Protein AF-A0A317F823-F1 (afdb_monomer_lite)

Foldseek 3Di:
DDDDPVLVVLLVVVCVVCVVCNVVSVVCCVPPVVSSVLSVQLVVLVVQLVVVVVVCVVHDDVSNVVSVVSNVVSVVVNVLVSVCSVVVHDDPPDPDPDDDDD

pLDDT: mean 77.47, std 16.1, range [40.06, 93.44]

Sequence (102 aa):
MPDEPAVRSELDWVLARFPEDEALVRRLFLTQPAFRSTCEDYRLAREGLSTFEELAVSGPRAEVGEYRTLVRELEAELLAMFRAARDGASPPDAPRPGTRNP

Organism: NCBI:txid2184016

Secondary structure (DSSP, 8-state):
----THHHHHHHHHHHH-GGGHHHHHHHHHH-HHHHHHHHHHHHHHHHHHHHHHHGGGS--HHHHHHHHHHHHHHHHHHHHHHHHHHTPPPP-PPP------

Radius of gyration: 15.84 Å; chains: 1; bounding box: 45×35×42 Å

Structure (mmCIF, N/CA/C/O backbone):
data_AF-A0A317F823-F1
#
_entry.id   AF-A0A317F823-F1
#
loop_
_atom_site.group_PDB
_atom_site.id
_atom_site.type_symbol
_atom_site.label_atom_id
_atom_site.label_alt_id
_atom_site.label_comp_id
_atom_site.label_asym_id
_atom_site.label_entity_id
_atom_site.label_seq_id
_atom_site.pdbx_PDB_ins_code
_atom_site.Cartn_x
_atom_site.Cartn_y
_atom_site.Cartn_z
_atom_site.occupancy
_atom_site.B_iso_or_equiv
_atom_site.auth_seq_id
_atom_site.auth_comp_id
_atom_site.auth_asym_id
_atom_site.auth_atom_id
_atom_site.pdbx_PDB_model_num
ATOM 1 N N . MET A 1 1 ? -8.220 25.957 3.412 1.00 40.88 1 MET A N 1
ATOM 2 C CA . MET A 1 1 ? -7.189 24.926 3.646 1.00 40.88 1 MET A CA 1
ATOM 3 C C . MET A 1 1 ? -7.416 23.822 2.625 1.00 40.88 1 MET A C 1
ATOM 5 O O . MET A 1 1 ? -8.581 23.493 2.425 1.00 40.88 1 MET A O 1
ATOM 9 N N . PRO A 1 2 ? -6.373 23.377 1.906 1.00 50.03 2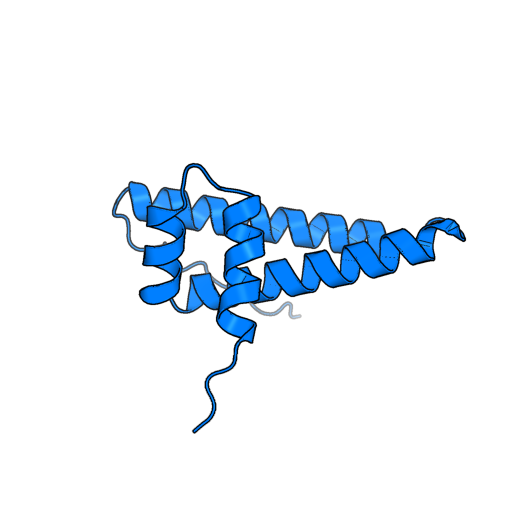 PRO A N 1
ATOM 10 C CA . PRO A 1 2 ? -6.474 22.368 0.855 1.00 50.03 2 PRO A CA 1
ATOM 11 C C . PRO A 1 2 ? -6.521 20.963 1.476 1.00 50.03 2 PRO A C 1
ATOM 13 O O . PRO A 1 2 ? -5.838 20.721 2.461 1.00 50.03 2 PRO A O 1
ATOM 16 N N . ASP A 1 3 ? -7.346 20.081 0.922 1.00 40.06 3 ASP A N 1
ATOM 17 C CA . ASP A 1 3 ? -7.321 18.619 1.127 1.00 40.06 3 ASP A CA 1
ATOM 18 C C . ASP A 1 3 ? -7.944 18.019 -0.159 1.00 40.06 3 ASP A C 1
ATOM 20 O O . ASP A 1 3 ? -9.161 17.916 -0.299 1.00 40.06 3 ASP A O 1
ATOM 24 N N . GLU A 1 4 ? -7.289 18.259 -1.297 1.00 42.00 4 GLU A N 1
ATOM 25 C CA . GLU A 1 4 ? -6.405 17.329 -2.019 1.00 42.00 4 GLU A CA 1
ATOM 26 C C . GLU A 1 4 ? -7.137 16.097 -2.597 1.00 42.00 4 GLU A C 1
ATOM 28 O O . GLU A 1 4 ? -7.369 15.112 -1.900 1.00 42.00 4 GLU A O 1
ATOM 33 N N . PRO A 1 5 ? -7.464 16.084 -3.909 1.00 45.06 5 PRO A N 1
ATOM 34 C CA . PRO A 1 5 ? -7.994 14.894 -4.585 1.00 45.06 5 PRO A CA 1
ATOM 35 C C . PRO A 1 5 ? -7.010 13.702 -4.626 1.00 45.06 5 PRO A C 1
ATOM 37 O O . PRO A 1 5 ? -7.400 12.631 -5.083 1.00 45.06 5 PRO A O 1
ATOM 40 N N . ALA A 1 6 ? -5.772 13.862 -4.135 1.00 49.78 6 ALA A N 1
ATOM 41 C CA . ALA A 1 6 ? -4.730 12.832 -4.075 1.00 49.78 6 ALA A CA 1
ATOM 42 C C . ALA A 1 6 ? -5.094 11.650 -3.159 1.00 49.78 6 ALA A C 1
ATOM 44 O O . ALA A 1 6 ? -4.894 10.500 -3.549 1.00 49.78 6 ALA A O 1
ATOM 45 N N . VAL A 1 7 ? -5.770 11.929 -2.035 1.00 50.81 7 VAL A N 1
ATOM 46 C CA . VAL A 1 7 ? -6.202 10.934 -1.033 1.00 50.81 7 VAL A CA 1
ATOM 47 C C . VAL A 1 7 ? -7.087 9.840 -1.633 1.00 50.81 7 VAL A C 1
ATOM 49 O O . VAL A 1 7 ? -7.089 8.684 -1.206 1.00 50.81 7 VAL A O 1
ATOM 52 N N . ARG A 1 8 ? -7.866 10.205 -2.655 1.00 55.03 8 ARG A N 1
ATOM 53 C CA . ARG A 1 8 ? -8.758 9.274 -3.346 1.00 55.03 8 ARG A CA 1
ATOM 54 C C . ARG A 1 8 ? -7.982 8.323 -4.257 1.00 55.03 8 ARG A C 1
ATOM 56 O O . ARG A 1 8 ? -8.412 7.190 -4.421 1.00 55.03 8 ARG A O 1
ATOM 63 N N . SER A 1 9 ? -6.850 8.768 -4.798 1.00 66.12 9 SER A N 1
ATOM 64 C CA . SER A 1 9 ? -6.037 8.012 -5.749 1.00 66.12 9 SER A CA 1
ATOM 65 C C . SER A 1 9 ? -5.167 6.954 -5.073 1.00 66.12 9 SER A C 1
ATOM 67 O O . SER A 1 9 ? -4.990 5.883 -5.634 1.00 66.12 9 SER A O 1
ATOM 69 N N . GLU A 1 10 ? -4.632 7.204 -3.874 1.00 71.75 10 GLU A N 1
ATOM 70 C CA . GLU A 1 10 ? -3.769 6.233 -3.168 1.00 71.75 10 GLU A CA 1
ATOM 71 C C . GLU A 1 10 ? -4.555 5.019 -2.687 1.00 71.75 10 GLU A C 1
ATOM 73 O O . GLU A 1 10 ? -4.118 3.876 -2.828 1.00 71.75 10 GLU A O 1
ATOM 78 N N . LEU A 1 11 ? -5.758 5.274 -2.176 1.00 80.50 11 LEU A N 1
ATOM 79 C CA . LEU A 1 11 ? -6.666 4.226 -1.747 1.00 80.50 11 LEU A CA 1
ATOM 80 C C . LEU A 1 11 ? -7.175 3.398 -2.935 1.00 80.50 11 LEU A C 1
ATOM 82 O O . LEU A 1 11 ? -7.343 2.192 -2.792 1.00 80.50 11 LEU A O 1
ATOM 86 N N . ASP A 1 12 ? -7.384 4.019 -4.099 1.00 83.12 12 ASP A N 1
ATOM 87 C CA . ASP A 1 12 ? -7.894 3.353 -5.305 1.00 83.12 12 ASP A CA 1
ATOM 88 C C . ASP A 1 12 ? -6.973 2.217 -5.773 1.00 83.12 12 ASP A C 1
ATOM 90 O O . ASP A 1 12 ? -7.444 1.117 -6.053 1.00 83.12 12 ASP A O 1
ATOM 94 N N . TRP A 1 13 ? -5.651 2.420 -5.736 1.00 82.38 13 TRP A N 1
ATOM 95 C CA . TRP A 1 13 ? -4.678 1.373 -6.076 1.00 82.38 13 TRP A CA 1
ATOM 96 C C . TRP A 1 13 ? -4.757 0.166 -5.143 1.00 82.38 13 TRP A C 1
ATOM 98 O O . TRP A 1 13 ? -4.687 -0.981 -5.592 1.00 82.38 13 TRP A O 1
ATOM 108 N N . VAL A 1 14 ? -4.917 0.413 -3.843 1.00 85.25 14 VAL A N 1
ATOM 109 C CA . VAL A 1 14 ? -5.037 -0.654 -2.844 1.00 85.25 14 VAL A CA 1
ATOM 110 C C . VAL A 1 14 ? -6.390 -1.356 -2.974 1.00 85.25 14 VAL A C 1
ATOM 112 O O . VAL A 1 14 ? -6.447 -2.581 -2.913 1.00 85.25 14 VAL A O 1
ATOM 115 N N . LEU A 1 15 ? -7.470 -0.618 -3.233 1.00 86.81 15 LE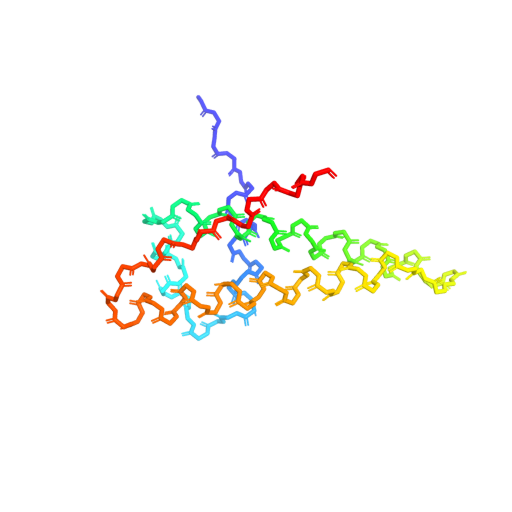U A N 1
ATOM 116 C CA . LEU A 1 15 ? -8.805 -1.176 -3.468 1.00 86.81 15 LEU A CA 1
ATOM 117 C C . LEU A 1 15 ? -8.877 -2.009 -4.751 1.00 86.81 15 LEU A C 1
ATOM 119 O O . LEU A 1 15 ? -9.467 -3.086 -4.744 1.00 86.81 15 LEU A O 1
ATOM 123 N N . ALA A 1 16 ? -8.222 -1.570 -5.826 1.00 86.19 16 ALA A N 1
ATOM 124 C CA . ALA A 1 16 ? -8.107 -2.339 -7.061 1.00 86.19 16 ALA A CA 1
ATOM 125 C C . ALA A 1 16 ? -7.340 -3.653 -6.845 1.00 86.19 16 ALA A C 1
ATOM 127 O O . ALA A 1 16 ? -7.633 -4.664 -7.485 1.00 86.19 16 ALA A O 1
ATOM 128 N N . ARG A 1 17 ? -6.363 -3.652 -5.928 1.00 85.25 17 ARG A N 1
ATOM 129 C CA . ARG A 1 17 ? -5.561 -4.832 -5.592 1.00 85.25 17 ARG A CA 1
ATOM 130 C C . ARG A 1 17 ? -6.255 -5.784 -4.614 1.00 85.25 17 ARG A C 1
ATOM 132 O O . ARG A 1 17 ? -6.043 -6.995 -4.718 1.00 85.25 17 ARG A O 1
ATOM 139 N N . PHE A 1 18 ? -7.058 -5.248 -3.694 1.00 84.69 18 PHE A N 1
ATOM 140 C CA . PHE A 1 18 ? -7.748 -5.970 -2.619 1.00 84.69 18 PHE A CA 1
ATOM 141 C C . PHE A 1 18 ? -9.250 -5.622 -2.562 1.00 84.69 18 PHE A C 1
ATOM 143 O O . PHE A 1 18 ? -9.731 -5.118 -1.542 1.00 84.69 18 PHE A O 1
ATOM 150 N N . PRO A 1 19 ? -10.025 -5.902 -3.627 1.00 84.44 19 PRO A N 1
ATOM 151 C CA . PRO A 1 19 ? -11.437 -5.516 -3.685 1.00 84.44 19 PRO A CA 1
ATOM 152 C C . PRO A 1 19 ? -12.297 -6.257 -2.650 1.00 84.44 19 PRO A C 1
ATOM 154 O O . PRO A 1 19 ? -13.277 -5.714 -2.147 1.00 84.44 19 PRO A O 1
ATOM 157 N N . GLU A 1 20 ? -11.909 -7.480 -2.278 1.00 86.56 20 GLU A N 1
ATOM 158 C CA . GLU A 1 20 ? -12.606 -8.291 -1.269 1.00 86.56 20 GLU A CA 1
ATOM 159 C C . GLU A 1 20 ? -12.554 -7.667 0.138 1.00 86.56 20 GLU A C 1
ATOM 161 O O . GLU A 1 20 ? -13.414 -7.942 0.973 1.00 86.56 20 GLU A O 1
ATOM 166 N N . ASP A 1 21 ? -11.574 -6.795 0.387 1.00 85.88 21 ASP A N 1
ATOM 167 C CA . ASP A 1 21 ? -11.319 -6.154 1.677 1.00 85.88 21 ASP A CA 1
ATOM 168 C C . ASP A 1 21 ? -11.678 -4.666 1.705 1.00 85.88 21 ASP A C 1
ATOM 170 O O . ASP A 1 21 ? -11.299 -3.959 2.638 1.00 85.88 21 ASP A O 1
ATOM 174 N N . GLU A 1 22 ? -12.445 -4.168 0.731 1.00 85.81 22 GLU A N 1
ATOM 175 C CA . GLU A 1 22 ? -12.712 -2.734 0.566 1.00 85.81 22 GLU A CA 1
ATOM 176 C C . GLU A 1 22 ? -13.185 -2.040 1.856 1.00 85.81 22 GLU A C 1
ATOM 178 O O . GLU A 1 22 ? -12.678 -0.978 2.228 1.00 85.81 22 GLU A O 1
ATOM 183 N N . ALA A 1 23 ? -14.139 -2.637 2.575 1.00 86.56 23 ALA A N 1
ATOM 184 C CA . ALA A 1 23 ? -14.659 -2.055 3.811 1.00 86.56 23 ALA A CA 1
ATOM 185 C C . ALA A 1 23 ? -13.581 -1.962 4.908 1.00 86.56 23 ALA A C 1
ATOM 187 O O . ALA A 1 23 ? -13.530 -0.980 5.655 1.00 86.56 23 ALA A O 1
ATOM 188 N N . LEU A 1 24 ? -12.704 -2.967 4.990 1.00 87.81 24 LEU A N 1
ATOM 189 C CA . LEU A 1 24 ? -11.597 -3.012 5.941 1.00 87.81 24 LEU A CA 1
ATOM 190 C C . LEU A 1 24 ? -10.518 -1.993 5.566 1.00 87.81 24 LEU A C 1
ATOM 192 O O . LEU A 1 24 ? -10.072 -1.237 6.426 1.00 87.81 24 LEU A O 1
ATOM 196 N N . VAL A 1 25 ? -10.163 -1.926 4.283 1.00 87.56 25 VAL A N 1
ATOM 197 C CA . VAL A 1 25 ? -9.208 -0.973 3.706 1.00 87.56 25 VAL A CA 1
ATOM 198 C C . VAL A 1 25 ? -9.649 0.465 3.983 1.00 87.56 25 VAL A C 1
ATOM 200 O O . VAL A 1 25 ? -8.891 1.242 4.562 1.00 87.56 25 VAL A O 1
ATOM 203 N N . ARG A 1 26 ? -10.906 0.813 3.671 1.00 87.31 26 ARG A N 1
ATOM 204 C CA . ARG A 1 26 ? -11.468 2.147 3.952 1.00 87.31 26 ARG A CA 1
ATOM 205 C C . ARG A 1 26 ? -11.431 2.478 5.441 1.00 87.31 26 ARG A C 1
ATOM 207 O O . ARG A 1 26 ? -11.077 3.594 5.814 1.00 87.31 26 ARG A O 1
ATOM 214 N N . ARG A 1 27 ? -11.786 1.520 6.303 1.00 87.88 27 ARG A N 1
ATOM 215 C CA . ARG A 1 27 ? -11.744 1.714 7.756 1.00 87.88 27 ARG A CA 1
ATOM 216 C C . ARG A 1 27 ? -10.318 1.979 8.230 1.00 87.88 27 ARG A C 1
ATOM 218 O O . ARG A 1 27 ? -10.097 2.971 8.915 1.00 87.88 27 ARG A O 1
ATOM 225 N N . LEU A 1 28 ? -9.364 1.137 7.836 1.00 87.12 28 LEU A N 1
ATOM 226 C CA . LEU A 1 28 ? -7.957 1.279 8.207 1.00 87.12 28 LEU A CA 1
ATOM 227 C C . LEU A 1 28 ? -7.371 2.600 7.731 1.00 87.12 28 LEU A C 1
ATOM 229 O O . LEU A 1 28 ? -6.702 3.271 8.506 1.00 87.12 28 LEU A O 1
ATOM 233 N N . PHE A 1 29 ? -7.706 3.028 6.521 1.00 86.25 29 PHE A N 1
ATOM 234 C CA . PHE A 1 29 ? -7.270 4.308 5.978 1.00 86.25 29 PHE A CA 1
ATOM 235 C C . PHE A 1 29 ? -7.761 5.523 6.780 1.00 86.25 29 PHE A C 1
ATOM 237 O O . PHE A 1 29 ? -7.066 6.538 6.893 1.00 86.25 29 PHE A O 1
ATOM 244 N N . LEU A 1 30 ? -8.959 5.430 7.361 1.00 86.00 30 LEU A N 1
ATOM 245 C CA . LEU A 1 30 ? -9.524 6.480 8.208 1.00 86.00 30 LEU A CA 1
ATOM 246 C C . LEU A 1 30 ? -8.984 6.434 9.641 1.00 86.00 30 LEU A C 1
ATOM 248 O O . LEU A 1 30 ? -8.827 7.484 10.258 1.00 86.00 30 LEU A O 1
ATOM 252 N N . THR A 1 31 ? -8.710 5.242 10.177 1.00 86.62 31 THR A N 1
AT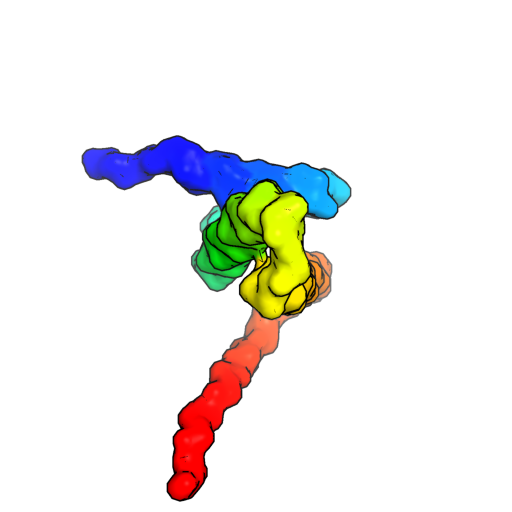OM 253 C CA . THR A 1 31 ? -8.369 5.066 11.598 1.00 86.62 31 THR A CA 1
ATOM 254 C C . THR A 1 31 ? -6.877 4.920 11.882 1.00 86.62 31 THR A C 1
ATOM 256 O O . THR A 1 31 ? -6.454 5.192 13.000 1.00 86.62 31 THR A O 1
ATOM 259 N N . GLN A 1 32 ? -6.081 4.459 10.915 1.00 87.62 32 GLN A N 1
ATOM 260 C CA . GLN A 1 32 ? -4.664 4.143 11.091 1.00 87.62 32 GLN A CA 1
ATOM 261 C C . GLN A 1 32 ? -3.790 5.012 10.171 1.00 87.62 32 GLN A C 1
ATOM 263 O O . GLN A 1 32 ? -3.725 4.759 8.967 1.00 87.62 32 GLN A O 1
ATOM 268 N N . PRO A 1 33 ? -3.068 6.012 10.711 1.00 86.38 33 PRO A N 1
ATOM 269 C CA . PRO A 1 33 ? -2.196 6.864 9.902 1.00 86.38 33 PRO A CA 1
ATOM 270 C C . PRO A 1 33 ? -1.019 6.087 9.295 1.00 86.38 33 PRO A C 1
ATOM 272 O O . PRO A 1 33 ? -0.609 6.390 8.180 1.00 86.38 33 PRO A O 1
ATOM 275 N N . ALA A 1 34 ? -0.525 5.049 9.982 1.00 86.62 34 ALA A N 1
ATOM 276 C CA . ALA A 1 34 ? 0.508 4.162 9.448 1.00 86.62 34 ALA A CA 1
ATOM 277 C C . ALA A 1 34 ? 0.044 3.469 8.157 1.00 86.62 34 ALA A C 1
ATOM 279 O O . ALA A 1 34 ? 0.763 3.481 7.168 1.00 86.62 34 ALA A O 1
ATOM 280 N N . PHE A 1 35 ? -1.197 2.969 8.131 1.00 8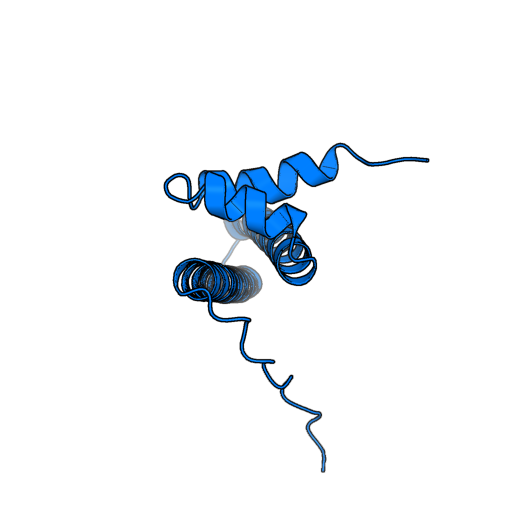8.44 35 PHE A N 1
ATOM 281 C CA . PHE A 1 35 ? -1.779 2.353 6.938 1.00 88.44 35 PHE A CA 1
ATOM 282 C C . PHE A 1 35 ? -1.877 3.340 5.771 1.00 88.44 35 PHE A C 1
ATOM 284 O O . PHE A 1 35 ? -1.588 2.981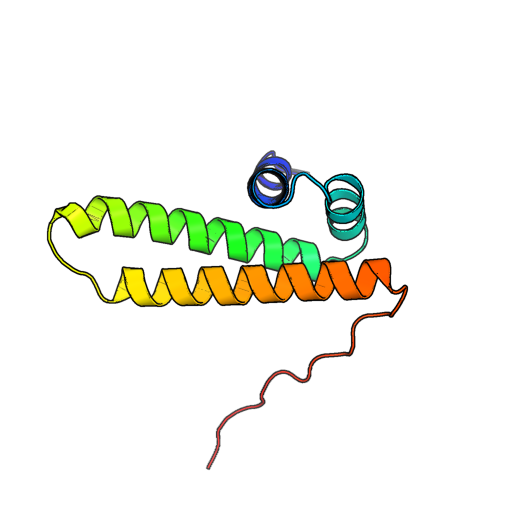 4.633 1.00 88.44 35 PHE A O 1
ATOM 291 N N . ARG A 1 36 ? -2.256 4.596 6.045 1.00 87.50 36 ARG A N 1
ATOM 292 C CA . ARG A 1 36 ? -2.291 5.651 5.024 1.00 87.50 36 ARG A CA 1
ATOM 293 C C . ARG A 1 36 ? -0.911 5.888 4.412 1.00 87.50 36 ARG A C 1
ATOM 295 O O . ARG A 1 36 ? -0.815 5.918 3.192 1.00 87.50 36 ARG A O 1
ATOM 302 N N . SER A 1 37 ? 0.125 5.978 5.246 1.00 89.81 37 SER A N 1
ATOM 303 C CA . SER A 1 37 ? 1.513 6.117 4.785 1.00 89.81 37 SER A CA 1
ATOM 304 C C . SER A 1 37 ? 1.917 4.947 3.886 1.00 89.81 37 SER A C 1
ATOM 306 O O . SER A 1 37 ? 2.364 5.166 2.769 1.00 89.81 37 SER A O 1
ATOM 308 N N . THR A 1 38 ? 1.653 3.703 4.302 1.00 90.50 38 THR A N 1
ATOM 309 C CA . THR A 1 38 ? 1.973 2.519 3.488 1.00 90.50 38 THR A CA 1
ATOM 310 C C . THR A 1 38 ? 1.208 2.501 2.155 1.00 90.50 38 THR A C 1
ATOM 312 O O . THR A 1 38 ? 1.741 2.046 1.145 1.00 90.50 38 THR A O 1
ATOM 315 N N . CYS A 1 39 ? -0.035 3.003 2.111 1.00 89.62 39 CYS A N 1
ATOM 316 C CA . CYS A 1 39 ? -0.791 3.137 0.857 1.00 89.62 39 CYS A CA 1
ATOM 317 C C . CYS A 1 39 ? -0.155 4.162 -0.095 1.00 89.62 39 CYS A C 1
ATOM 319 O O . CYS A 1 39 ? -0.099 3.924 -1.302 1.00 89.62 39 CYS A O 1
ATOM 321 N N . GLU A 1 40 ? 0.321 5.287 0.440 1.00 89.00 40 GLU A N 1
ATOM 322 C CA . GLU A 1 40 ? 1.043 6.308 -0.323 1.00 89.00 40 GLU A CA 1
ATOM 323 C C . GLU A 1 40 ? 2.360 5.746 -0.878 1.00 89.00 40 GLU A C 1
ATOM 325 O O . GLU A 1 40 ? 2.602 5.824 -2.086 1.00 89.00 40 GLU A O 1
ATOM 330 N N . ASP A 1 41 ? 3.148 5.079 -0.031 1.00 90.50 41 ASP A N 1
ATOM 331 C CA . ASP A 1 41 ? 4.397 4.419 -0.421 1.00 90.50 41 ASP A CA 1
ATOM 332 C C . ASP A 1 41 ? 4.154 3.364 -1.514 1.00 90.50 41 ASP A C 1
ATOM 334 O O . ASP A 1 41 ? 4.878 3.304 -2.512 1.00 90.50 41 ASP A O 1
ATOM 338 N N . TYR A 1 42 ? 3.088 2.565 -1.381 1.00 89.25 42 TYR A N 1
ATOM 339 C CA . TYR A 1 42 ? 2.692 1.575 -2.385 1.00 89.25 42 TYR A CA 1
ATOM 340 C C . TYR A 1 42 ? 2.359 2.221 -3.729 1.00 89.25 42 TYR A C 1
ATOM 342 O O . TYR A 1 42 ? 2.822 1.744 -4.772 1.00 89.25 42 TYR A O 1
ATOM 350 N N . ARG A 1 43 ? 1.596 3.321 -3.724 1.00 88.62 43 ARG A N 1
ATOM 351 C CA . ARG A 1 43 ? 1.274 4.062 -4.948 1.00 88.62 43 ARG A CA 1
ATOM 352 C C . ARG A 1 43 ? 2.544 4.572 -5.622 1.00 88.62 43 ARG A C 1
ATOM 354 O O . ARG A 1 43 ? 2.721 4.340 -6.816 1.00 88.62 43 ARG A O 1
ATOM 361 N N . LEU A 1 44 ? 3.423 5.237 -4.873 1.00 89.31 44 LEU A N 1
ATOM 362 C CA . LEU A 1 44 ? 4.668 5.799 -5.403 1.00 89.31 44 LEU A CA 1
ATOM 363 C C . LEU A 1 44 ? 5.579 4.709 -5.979 1.00 89.31 44 LEU A C 1
ATOM 365 O O . LEU A 1 44 ? 6.106 4.860 -7.082 1.00 89.31 44 LEU A O 1
ATOM 369 N N . ALA A 1 45 ? 5.706 3.574 -5.288 1.00 90.25 45 ALA A N 1
ATOM 370 C CA . ALA A 1 45 ? 6.470 2.433 -5.777 1.00 90.25 45 ALA A CA 1
ATOM 371 C C . ALA A 1 45 ? 5.866 1.844 -7.066 1.00 90.25 45 ALA A C 1
ATOM 373 O O . ALA A 1 45 ? 6.588 1.527 -8.010 1.00 90.25 45 ALA A O 1
ATOM 374 N N . ARG A 1 46 ? 4.539 1.724 -7.163 1.00 88.62 46 ARG A N 1
ATOM 375 C CA . ARG A 1 46 ? 3.867 1.231 -8.378 1.00 88.62 46 ARG A CA 1
ATOM 376 C C . ARG A 1 46 ? 4.012 2.188 -9.561 1.00 88.62 46 ARG A C 1
ATOM 378 O O . ARG A 1 46 ? 4.267 1.731 -10.673 1.00 88.62 46 ARG A O 1
ATOM 385 N N . GLU A 1 47 ? 3.876 3.488 -9.328 1.00 88.31 47 GLU A N 1
ATOM 386 C CA . GLU A 1 47 ? 4.015 4.529 -10.353 1.00 88.31 47 GLU A CA 1
ATOM 387 C C . GLU A 1 47 ? 5.456 4.608 -10.881 1.00 88.31 47 GLU A C 1
ATOM 389 O O . GLU A 1 47 ? 5.687 4.602 -12.095 1.00 88.31 47 GLU A O 1
ATOM 394 N N . GLY A 1 48 ? 6.435 4.568 -9.971 1.00 87.00 48 GLY A N 1
ATOM 395 C CA . GLY A 1 48 ? 7.849 4.466 -10.318 1.00 87.00 48 GLY A CA 1
ATOM 396 C C . GLY A 1 48 ? 8.141 3.197 -11.113 1.00 87.00 48 GLY A C 1
ATOM 397 O O . GLY A 1 48 ? 8.745 3.270 -12.181 1.00 87.00 48 GLY A O 1
ATOM 398 N N . LEU A 1 49 ? 7.639 2.042 -10.658 1.00 87.62 49 LEU A N 1
ATOM 399 C CA . LEU A 1 49 ? 7.801 0.777 -11.371 1.00 87.62 49 LEU A CA 1
ATOM 400 C C . LEU A 1 49 ? 7.235 0.845 -12.793 1.00 87.62 49 LEU A C 1
ATOM 402 O O . LEU A 1 49 ? 7.933 0.452 -13.720 1.00 87.62 49 LEU A O 1
ATOM 406 N N . SER A 1 50 ? 6.017 1.367 -12.971 1.00 86.62 50 SER A N 1
ATOM 407 C CA . SER A 1 50 ? 5.399 1.515 -14.295 1.00 86.62 50 SER A CA 1
ATOM 408 C C . SER A 1 50 ? 6.272 2.367 -15.215 1.00 86.62 50 SER A C 1
ATOM 410 O O . SER A 1 50 ? 6.570 1.963 -16.336 1.00 86.62 50 SER A O 1
ATOM 412 N N . THR A 1 51 ? 6.767 3.498 -14.707 1.00 85.88 51 THR A N 1
ATOM 413 C CA . THR A 1 51 ? 7.665 4.390 -15.454 1.00 85.88 51 THR A CA 1
ATOM 414 C C . THR A 1 51 ? 8.960 3.673 -15.850 1.00 85.88 51 THR A C 1
ATOM 416 O O . THR A 1 51 ? 9.415 3.759 -16.992 1.00 85.88 51 THR A O 1
ATOM 419 N N . PHE A 1 52 ? 9.570 2.925 -14.926 1.00 84.31 52 PHE A N 1
ATOM 420 C CA . PHE A 1 52 ? 10.789 2.170 -15.210 1.00 84.31 52 PHE A CA 1
ATOM 421 C C . PHE A 1 52 ? 10.549 0.994 -16.158 1.00 84.31 52 PHE A C 1
ATOM 423 O O . PHE A 1 52 ? 11.430 0.702 -16.960 1.00 84.31 52 PHE A O 1
ATOM 430 N N . GLU A 1 53 ? 9.389 0.338 -16.108 1.00 84.06 53 GLU A N 1
ATOM 431 C CA . GLU A 1 53 ? 9.008 -0.739 -17.029 1.00 84.06 53 GLU A CA 1
ATOM 432 C C . GLU A 1 53 ? 8.812 -0.216 -18.459 1.00 84.06 53 GLU A C 1
ATOM 434 O O . GLU A 1 53 ? 9.317 -0.829 -19.401 1.00 84.06 53 GLU A O 1
ATOM 439 N N . GLU A 1 54 ? 8.181 0.949 -18.630 1.00 83.50 54 GLU A N 1
ATOM 440 C CA . GLU A 1 54 ? 8.060 1.623 -19.931 1.00 83.50 54 GLU A CA 1
ATOM 441 C C . GLU A 1 54 ? 9.434 2.014 -20.498 1.00 83.50 54 GLU A C 1
ATOM 443 O O . GLU A 1 54 ? 9.714 1.810 -21.681 1.00 83.50 54 GLU A O 1
ATOM 448 N N . LEU A 1 55 ? 10.340 2.508 -19.650 1.00 79.12 55 LEU A N 1
ATOM 449 C CA . LEU A 1 55 ? 11.712 2.845 -20.044 1.00 79.12 55 LEU A CA 1
ATOM 450 C C . LEU A 1 55 ? 12.595 1.604 -20.271 1.00 79.12 55 LEU A C 1
ATOM 452 O O . LEU A 1 55 ? 13.539 1.655 -21.067 1.00 79.12 55 LEU A O 1
ATOM 456 N N . ALA A 1 56 ? 12.300 0.485 -19.605 1.00 71.75 56 ALA A N 1
ATOM 457 C CA . ALA A 1 56 ? 13.020 -0.783 -19.732 1.00 71.75 56 ALA A CA 1
ATOM 458 C C . ALA A 1 56 ? 12.744 -1.512 -21.057 1.00 71.75 56 ALA A C 1
ATOM 460 O O . ALA A 1 56 ? 13.464 -2.450 -21.399 1.00 71.75 56 ALA A O 1
ATOM 461 N N . VAL A 1 57 ? 11.792 -1.033 -21.867 1.00 67.25 57 VAL A N 1
ATOM 462 C CA . VAL A 1 57 ? 11.668 -1.421 -23.285 1.00 67.25 57 VAL A CA 1
ATOM 463 C C . VAL A 1 57 ? 12.991 -1.202 -24.041 1.00 67.25 57 VAL A C 1
ATOM 465 O O . VAL A 1 57 ? 13.291 -1.928 -24.985 1.00 67.25 57 VAL A O 1
ATOM 468 N N . SER A 1 58 ? 13.825 -0.256 -23.588 1.00 71.00 58 SER A N 1
ATOM 469 C CA . SER A 1 58 ? 15.153 0.019 -24.161 1.00 71.00 58 SER A CA 1
ATOM 470 C C . SER A 1 58 ? 16.296 -0.833 -23.577 1.00 71.00 58 SER A C 1
ATOM 472 O O . SER A 1 58 ? 17.438 -0.686 -24.011 1.00 71.00 58 SER A O 1
ATOM 474 N N . GLY A 1 59 ? 16.031 -1.712 -22.602 1.00 70.94 59 GLY A N 1
ATOM 475 C CA . GLY A 1 59 ? 17.027 -2.603 -21.996 1.00 70.94 59 GLY A CA 1
ATOM 476 C C . GLY A 1 59 ? 16.744 -2.947 -20.524 1.00 70.94 59 GLY A C 1
ATOM 477 O O . GLY A 1 59 ? 16.053 -2.195 -19.834 1.00 70.94 59 GLY A O 1
ATOM 478 N N . PRO A 1 60 ? 17.286 -4.070 -20.011 1.00 65.12 60 PRO A N 1
ATOM 479 C CA . PRO A 1 60 ? 17.071 -4.490 -18.630 1.00 65.12 60 PRO A CA 1
ATOM 480 C C . PRO A 1 60 ? 17.680 -3.480 -17.650 1.00 65.12 60 PRO A C 1
ATOM 482 O O . PRO A 1 60 ? 18.876 -3.198 -17.697 1.00 65.12 60 PRO A O 1
ATOM 485 N N . ARG A 1 61 ? 16.848 -2.961 -16.743 1.00 77.31 61 ARG A N 1
ATOM 486 C CA . ARG A 1 61 ? 17.248 -2.051 -15.665 1.00 77.31 61 ARG A CA 1
ATOM 487 C C . ARG A 1 61 ? 17.190 -2.755 -14.321 1.00 77.31 61 ARG A C 1
ATOM 489 O O . ARG A 1 61 ? 16.193 -3.409 -14.010 1.00 77.31 61 ARG A O 1
ATOM 496 N N . ALA A 1 62 ? 18.240 -2.590 -13.522 1.00 81.38 62 ALA A N 1
ATOM 497 C CA . ALA A 1 62 ? 18.269 -3.103 -12.156 1.00 81.38 62 ALA A CA 1
ATOM 498 C C . ALA A 1 62 ? 17.173 -2.440 -11.304 1.00 81.38 62 ALA A C 1
ATOM 500 O O . ALA A 1 62 ? 16.527 -3.127 -10.512 1.00 81.38 62 ALA A O 1
ATOM 501 N N . GLU A 1 63 ? 16.872 -1.162 -11.574 1.00 82.38 63 GLU A N 1
ATOM 502 C CA . GLU A 1 63 ? 15.840 -0.393 -10.870 1.00 82.38 63 GLU A CA 1
ATOM 503 C C . GLU A 1 63 ? 14.456 -1.068 -10.918 1.00 82.38 63 GLU A C 1
ATOM 505 O O . GLU A 1 63 ? 13.718 -1.035 -9.937 1.00 82.38 63 GLU A O 1
ATOM 510 N N . VAL A 1 64 ? 14.107 -1.750 -12.019 1.00 86.50 64 VAL A N 1
ATOM 511 C CA . VAL A 1 64 ? 12.833 -2.491 -12.141 1.00 86.50 64 VAL A CA 1
ATOM 512 C C . VAL A 1 64 ? 12.772 -3.641 -11.135 1.00 86.50 64 VAL A C 1
ATOM 514 O O . VAL A 1 64 ? 11.726 -3.901 -10.541 1.00 86.50 64 VAL A O 1
ATOM 517 N N . GLY A 1 65 ? 13.888 -4.345 -10.934 1.00 85.75 65 GLY A N 1
ATOM 518 C CA . GLY A 1 65 ? 13.983 -5.429 -9.958 1.00 85.75 65 GLY A CA 1
ATOM 519 C C . GLY A 1 65 ? 13.851 -4.925 -8.521 1.00 85.75 65 GLY A C 1
ATOM 520 O O . GLY A 1 65 ? 13.134 -5.532 -7.721 1.00 85.75 65 GLY A O 1
ATOM 521 N N . GLU A 1 66 ? 14.487 -3.795 -8.215 1.00 88.25 66 GLU A N 1
ATOM 522 C CA . GLU A 1 66 ? 14.411 -3.152 -6.901 1.00 88.25 66 GLU A CA 1
ATOM 523 C C . GLU A 1 66 ? 12.991 -2.664 -6.601 1.00 88.25 66 GLU A C 1
ATOM 525 O O . GLU A 1 66 ? 12.410 -3.051 -5.588 1.00 88.25 66 GLU A O 1
ATOM 530 N N . TYR A 1 67 ? 12.369 -1.932 -7.528 1.00 89.19 67 TYR A N 1
ATOM 531 C CA . TYR A 1 67 ? 10.992 -1.464 -7.375 1.00 89.19 67 TYR A CA 1
ATOM 532 C C . TYR A 1 67 ? 9.984 -2.616 -7.281 1.00 89.19 67 TYR A C 1
ATOM 534 O O . TYR A 1 67 ? 9.070 -2.566 -6.462 1.00 89.19 67 TYR A O 1
ATOM 542 N N . ARG A 1 68 ? 10.155 -3.705 -8.046 1.00 88.56 68 ARG A N 1
ATOM 543 C CA . ARG A 1 68 ? 9.314 -4.912 -7.897 1.00 88.56 68 ARG A CA 1
ATOM 544 C C . ARG A 1 68 ? 9.461 -5.575 -6.534 1.00 88.56 68 ARG A C 1
ATOM 546 O O . ARG A 1 68 ? 8.527 -6.235 -6.079 1.00 88.56 68 ARG A O 1
ATOM 553 N N . THR A 1 69 ? 10.635 -5.478 -5.922 1.00 91.75 69 THR A N 1
ATOM 554 C CA . THR A 1 69 ? 10.872 -6.010 -4.578 1.00 91.75 69 THR A CA 1
ATOM 555 C C . THR A 1 69 ? 10.192 -5.117 -3.550 1.00 91.75 69 THR A C 1
ATOM 557 O O . THR A 1 69 ? 9.372 -5.620 -2.788 1.00 91.75 69 THR A O 1
ATOM 560 N N . LEU A 1 70 ? 10.397 -3.802 -3.640 1.00 91.94 70 LEU A N 1
ATOM 561 C CA . LEU A 1 70 ? 9.755 -2.812 -2.776 1.00 91.94 70 LEU A CA 1
ATOM 562 C C . LEU A 1 70 ? 8.222 -2.905 -2.816 1.00 91.94 70 LEU A C 1
ATOM 564 O O . LEU A 1 70 ? 7.574 -2.973 -1.778 1.00 91.94 70 LEU A O 1
ATOM 568 N N . VAL A 1 71 ? 7.629 -2.995 -4.012 1.00 90.94 71 VAL A N 1
ATOM 569 C CA . VAL A 1 71 ? 6.177 -3.186 -4.177 1.00 90.94 71 VAL A CA 1
ATOM 570 C C . VAL A 1 71 ? 5.700 -4.442 -3.445 1.00 90.94 71 VAL A C 1
ATOM 572 O O . VAL A 1 71 ? 4.655 -4.412 -2.804 1.00 90.94 71 VAL A O 1
ATOM 575 N N . ARG A 1 72 ? 6.456 -5.545 -3.506 1.00 91.31 72 ARG A N 1
ATOM 576 C CA . ARG A 1 72 ? 6.088 -6.792 -2.819 1.00 91.31 72 ARG A CA 1
ATOM 577 C C . ARG A 1 72 ? 6.209 -6.698 -1.303 1.00 91.31 72 ARG A C 1
ATOM 579 O O . ARG A 1 72 ? 5.369 -7.270 -0.613 1.00 91.31 72 ARG A O 1
ATOM 586 N N . GLU A 1 73 ? 7.215 -5.996 -0.795 1.00 93.44 73 GLU A N 1
ATOM 587 C CA . GLU A 1 73 ? 7.352 -5.736 0.641 1.00 93.44 73 GLU A CA 1
ATOM 588 C C . GLU A 1 73 ? 6.176 -4.899 1.153 1.00 93.44 73 GLU A C 1
ATOM 590 O O . GLU A 1 73 ? 5.536 -5.281 2.130 1.00 93.44 73 GLU A O 1
ATOM 595 N N . LEU A 1 74 ? 5.800 -3.848 0.419 1.00 92.00 74 LEU A N 1
ATOM 596 C CA . LEU A 1 74 ? 4.644 -3.010 0.743 1.00 92.00 74 LEU A CA 1
ATOM 597 C C . LEU A 1 74 ? 3.323 -3.795 0.688 1.00 92.00 74 LEU A C 1
ATOM 599 O O . LEU A 1 74 ? 2.502 -3.672 1.595 1.00 92.00 74 LEU A O 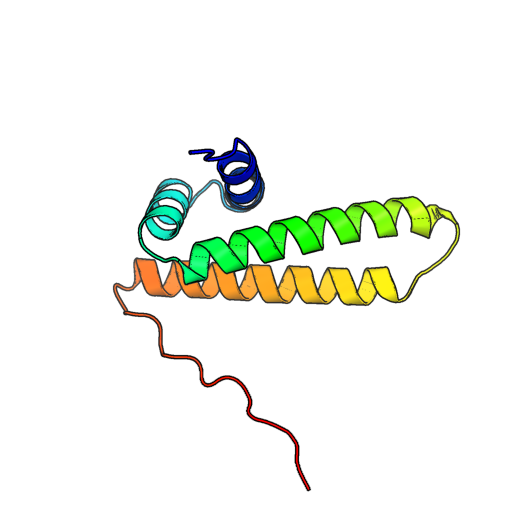1
ATOM 603 N N . GLU A 1 75 ? 3.119 -4.664 -0.313 1.00 90.50 75 GLU A N 1
ATOM 604 C CA . GLU A 1 75 ? 1.944 -5.554 -0.345 1.00 90.50 75 GLU A CA 1
ATOM 605 C C . GLU A 1 75 ? 1.903 -6.491 0.868 1.00 90.50 75 GLU A C 1
ATOM 607 O O . GLU A 1 75 ? 0.832 -6.708 1.440 1.00 90.50 75 GLU A O 1
ATOM 612 N N . ALA A 1 76 ? 3.050 -7.045 1.273 1.00 91.00 76 ALA A N 1
ATOM 613 C CA . ALA A 1 76 ? 3.137 -7.915 2.441 1.00 91.00 76 ALA A CA 1
ATOM 614 C C . ALA A 1 76 ? 2.810 -7.162 3.739 1.00 91.00 76 ALA A C 1
ATOM 616 O O . ALA A 1 76 ? 2.107 -7.701 4.597 1.00 91.00 76 ALA A O 1
ATOM 617 N N . GLU A 1 77 ? 3.261 -5.914 3.861 1.00 91.62 77 GLU A N 1
ATOM 618 C CA . GLU A 1 77 ? 2.966 -5.049 5.003 1.00 91.62 77 GLU A CA 1
ATOM 619 C C . GLU A 1 77 ? 1.469 -4.707 5.080 1.00 91.62 77 GLU A C 1
ATOM 621 O O . GLU A 1 77 ? 0.844 -4.897 6.126 1.00 91.62 77 GLU A O 1
ATOM 626 N N . LEU A 1 78 ? 0.849 -4.329 3.954 1.00 89.62 78 LEU A N 1
ATOM 627 C CA . LEU A 1 78 ? -0.600 -4.101 3.860 1.00 89.62 78 LEU A CA 1
ATOM 628 C C . LEU A 1 78 ? -1.395 -5.354 4.263 1.00 89.62 78 LEU A C 1
ATOM 630 O O . LEU A 1 78 ? -2.327 -5.278 5.066 1.00 89.62 78 LEU A O 1
ATOM 634 N N . LEU A 1 79 ? -0.990 -6.530 3.773 1.00 89.12 79 LEU A N 1
ATOM 635 C CA . LEU A 1 79 ? -1.586 -7.819 4.142 1.00 89.12 79 LEU A CA 1
ATOM 636 C C . LEU A 1 79 ? -1.453 -8.126 5.638 1.00 89.12 79 LEU A C 1
ATOM 638 O O . LEU A 1 79 ? -2.394 -8.658 6.236 1.00 89.12 79 LEU A O 1
ATOM 642 N N . ALA A 1 80 ? -0.315 -7.803 6.251 1.00 89.88 80 ALA A N 1
ATOM 643 C CA . ALA A 1 80 ? -0.119 -7.956 7.688 1.00 89.88 80 ALA A CA 1
ATOM 644 C C . ALA A 1 80 ? -1.060 -7.031 8.477 1.00 89.88 80 ALA A C 1
ATOM 646 O O . ALA A 1 80 ? -1.704 -7.485 9.425 1.00 89.88 80 ALA A O 1
ATOM 647 N N . MET A 1 81 ? -1.226 -5.779 8.037 1.00 88.56 81 MET A N 1
ATOM 648 C CA . MET A 1 81 ? -2.174 -4.838 8.638 1.00 88.56 81 MET A CA 1
ATOM 649 C C . MET A 1 81 ? -3.627 -5.319 8.505 1.00 88.56 81 MET A C 1
ATOM 651 O O . MET A 1 81 ? -4.381 -5.240 9.475 1.00 88.56 81 MET A O 1
ATOM 655 N N . PHE A 1 82 ? -4.023 -5.893 7.361 1.00 87.62 82 PHE A N 1
ATOM 656 C CA . PHE A 1 82 ? -5.355 -6.494 7.195 1.00 87.62 82 PHE A CA 1
ATOM 657 C C . PHE A 1 82 ? -5.587 -7.657 8.152 1.00 87.62 82 PHE A C 1
ATOM 659 O O . PHE A 1 82 ? -6.652 -7.760 8.760 1.00 87.62 82 PHE A O 1
ATOM 666 N N . ARG A 1 83 ? -4.593 -8.536 8.306 1.00 88.31 83 ARG A N 1
ATOM 667 C CA . ARG A 1 83 ? -4.673 -9.664 9.241 1.00 88.31 83 ARG A CA 1
ATOM 668 C C . ARG A 1 83 ? -4.813 -9.175 10.679 1.00 88.31 83 ARG A C 1
ATOM 670 O O . ARG A 1 83 ? -5.736 -9.616 11.353 1.00 88.31 83 ARG A O 1
ATOM 677 N N . ALA A 1 84 ? -3.982 -8.226 11.107 1.00 86.56 84 ALA A N 1
ATOM 678 C CA . ALA A 1 84 ? -4.063 -7.636 12.444 1.00 86.56 84 ALA A CA 1
ATOM 679 C C . ALA A 1 84 ? -5.440 -7.000 12.704 1.00 86.56 84 ALA A C 1
ATOM 681 O O . ALA A 1 84 ? -6.067 -7.238 13.733 1.00 86.56 84 ALA A O 1
ATOM 682 N N . ALA A 1 85 ? -5.964 -6.267 11.720 1.00 85.69 85 ALA A N 1
ATOM 683 C CA . ALA A 1 85 ? -7.269 -5.624 11.813 1.00 85.69 85 ALA A CA 1
ATOM 684 C C . ALA A 1 85 ? -8.441 -6.615 11.904 1.00 85.69 85 ALA A C 1
ATOM 686 O O . ALA A 1 85 ? -9.423 -6.332 12.590 1.00 85.69 85 ALA A O 1
ATOM 687 N N . ARG A 1 86 ? -8.349 -7.767 11.226 1.00 82.81 86 ARG A N 1
ATOM 688 C CA . ARG A 1 86 ? -9.341 -8.853 11.317 1.00 82.81 86 ARG A CA 1
ATOM 689 C C . ARG A 1 86 ? -9.272 -9.595 12.646 1.00 82.81 86 ARG A C 1
ATOM 691 O O . ARG A 1 86 ? -10.313 -9.960 13.180 1.00 82.81 86 ARG A O 1
ATOM 698 N N . ASP A 1 87 ? -8.067 -9.796 13.168 1.00 81.94 87 ASP A N 1
ATOM 699 C CA . ASP A 1 87 ? -7.839 -10.488 14.441 1.00 81.94 87 ASP A CA 1
ATOM 700 C C . ASP A 1 87 ? -8.233 -9.620 15.653 1.00 81.94 87 ASP A C 1
ATOM 702 O O . ASP A 1 87 ? -8.292 -10.093 16.783 1.00 81.94 87 ASP A O 1
ATOM 706 N N . GLY A 1 88 ? -8.509 -8.325 15.436 1.00 66.19 88 GLY A N 1
ATOM 707 C CA . GLY A 1 88 ? -8.743 -7.359 16.512 1.00 66.19 88 GLY A CA 1
ATOM 708 C C . GLY A 1 88 ? -7.484 -7.066 17.335 1.00 66.19 88 GLY A C 1
ATOM 709 O O . GLY A 1 88 ? -7.557 -6.369 18.347 1.00 66.19 88 GLY A O 1
ATOM 710 N N . ALA A 1 89 ? -6.334 -7.579 16.900 1.00 52.88 89 ALA A N 1
ATOM 711 C CA . ALA A 1 89 ? -5.048 -7.342 17.516 1.00 52.88 89 ALA A CA 1
ATOM 712 C C . ALA A 1 89 ? -4.549 -5.951 17.105 1.00 52.88 89 ALA A C 1
ATOM 714 O O . ALA A 1 89 ? -4.329 -5.676 15.923 1.00 52.88 89 ALA A O 1
ATOM 715 N N . SER A 1 90 ? -4.348 -5.064 18.084 1.00 47.44 90 SER A N 1
ATOM 716 C CA . SER A 1 90 ? -3.494 -3.887 17.888 1.00 47.44 90 SER A CA 1
ATOM 717 C C . SER A 1 90 ? -2.168 -4.336 17.264 1.00 47.44 90 SER A C 1
ATOM 719 O O . SER A 1 90 ? -1.641 -5.374 17.679 1.00 47.44 90 SER A O 1
ATOM 721 N N . PRO A 1 91 ? -1.628 -3.607 16.270 1.00 52.09 91 PRO A N 1
ATOM 722 C CA . PRO A 1 91 ? -0.417 -4.035 15.587 1.00 52.09 91 PRO A CA 1
ATOM 723 C C . PRO A 1 91 ? 0.716 -4.221 16.606 1.00 52.09 91 PRO A C 1
ATOM 725 O O . PRO A 1 91 ? 0.853 -3.392 17.513 1.00 52.09 91 PRO A O 1
ATOM 728 N N . PRO A 1 92 ? 1.530 -5.286 16.488 1.00 48.44 92 PRO A N 1
ATOM 729 C CA . PRO A 1 92 ? 2.775 -5.344 17.225 1.00 48.44 92 PRO A CA 1
ATOM 730 C C . PRO A 1 92 ? 3.637 -4.190 16.714 1.00 48.44 92 PRO A C 1
ATOM 732 O O . PRO A 1 92 ? 3.912 -4.097 15.519 1.00 48.44 92 PRO A O 1
ATOM 735 N N . ASP A 1 93 ? 3.995 -3.294 17.628 1.00 48.28 93 ASP A N 1
ATOM 736 C CA . ASP A 1 93 ? 5.040 -2.289 17.478 1.00 48.28 93 ASP A CA 1
ATOM 737 C C . ASP A 1 93 ? 6.265 -2.970 16.849 1.00 48.28 93 ASP A C 1
ATOM 739 O O . ASP A 1 93 ? 6.983 -3.724 17.508 1.00 48.28 93 ASP A O 1
ATOM 743 N N . ALA A 1 94 ? 6.423 -2.837 15.531 1.00 48.91 94 ALA A N 1
ATOM 744 C CA . ALA A 1 94 ? 7.540 -3.440 14.832 1.00 48.91 94 ALA A CA 1
ATOM 745 C C . ALA A 1 94 ? 8.776 -2.600 15.176 1.00 48.91 94 ALA A C 1
ATOM 747 O O . ALA A 1 94 ? 8.817 -1.414 14.826 1.00 48.91 94 ALA A O 1
ATOM 748 N N . PRO A 1 95 ? 9.793 -3.165 15.851 1.00 45.16 95 PRO A N 1
ATOM 749 C CA . PRO A 1 95 ? 11.022 -2.436 16.078 1.00 45.16 95 PRO A CA 1
ATOM 750 C C . PRO A 1 95 ? 11.652 -2.155 14.716 1.00 45.16 95 PRO A C 1
ATOM 752 O O . PRO A 1 95 ? 12.009 -3.072 13.973 1.00 45.16 95 PRO A O 1
ATOM 755 N N . ARG A 1 96 ? 11.790 -0.866 14.389 1.00 48.59 96 ARG A N 1
ATOM 756 C CA . ARG A 1 96 ? 12.634 -0.410 13.282 1.00 48.59 96 ARG A CA 1
ATOM 757 C C . ARG A 1 96 ? 14.011 -1.060 13.466 1.00 48.59 96 ARG A C 1
ATOM 759 O O . ARG A 1 96 ? 14.563 -0.923 14.562 1.00 48.59 96 ARG A O 1
ATOM 766 N N . PRO A 1 97 ? 14.588 -1.749 12.467 1.00 49.56 97 PRO A N 1
ATOM 767 C CA . PRO A 1 97 ? 15.947 -2.246 12.595 1.00 49.56 97 PRO A CA 1
ATOM 768 C C . PRO A 1 97 ? 16.875 -1.037 12.746 1.00 49.56 97 PRO A C 1
ATOM 770 O O . PRO A 1 97 ? 17.085 -0.253 11.821 1.00 49.56 97 PRO A O 1
ATOM 773 N N . GLY A 1 98 ? 17.347 -0.851 13.978 1.00 50.09 98 GLY A N 1
ATOM 774 C CA . GLY A 1 98 ? 18.248 0.214 14.369 1.00 50.09 98 GLY A CA 1
ATOM 775 C C . GLY A 1 98 ? 19.563 0.122 13.606 1.00 50.09 98 GLY A C 1
ATOM 776 O O . GLY A 1 98 ? 20.157 -0.945 13.485 1.00 50.09 98 GLY A O 1
ATOM 777 N N . THR A 1 99 ? 19.986 1.279 13.102 1.00 56.31 99 THR A N 1
ATOM 778 C CA . THR A 1 99 ? 21.377 1.749 13.048 1.00 56.31 99 THR A CA 1
ATOM 779 C C . THR A 1 99 ? 22.447 0.661 13.129 1.00 56.31 99 THR A C 1
ATOM 781 O O . THR A 1 99 ? 22.849 0.225 14.208 1.00 56.31 99 THR A O 1
ATOM 784 N N . ARG A 1 100 ? 22.987 0.305 11.965 1.00 54.97 100 ARG A N 1
ATOM 785 C CA . ARG A 1 100 ? 24.289 -0.349 11.854 1.00 54.97 100 ARG A CA 1
ATOM 786 C C . ARG A 1 100 ? 25.379 0.612 12.355 1.00 54.97 100 ARG A C 1
ATOM 788 O O . ARG A 1 100 ? 25.573 1.664 11.755 1.00 54.97 100 ARG A O 1
ATOM 795 N N . ASN A 1 101 ? 26.083 0.233 13.420 1.00 40.41 101 ASN A N 1
ATOM 796 C CA . ASN A 1 101 ? 27.437 0.695 13.757 1.00 40.41 101 ASN A CA 1
ATOM 797 C C . ASN A 1 101 ? 28.159 -0.475 14.455 1.00 40.41 101 ASN A C 1
ATOM 799 O O . ASN A 1 101 ? 27.536 -1.119 15.305 1.00 40.41 101 ASN A O 1
ATOM 803 N N . PRO A 1 102 ? 29.375 -0.851 14.030 1.00 62.53 102 PRO A N 1
ATOM 804 C CA . PRO A 1 102 ? 30.586 -0.155 14.484 1.00 62.53 102 PRO A CA 1
ATOM 805 C C . PRO A 1 102 ? 31.502 0.362 13.364 1.00 62.53 102 PRO A C 1
ATOM 807 O O . PRO A 1 102 ? 31.373 -0.115 12.210 1.00 62.53 102 PRO A O 1
#